Protein AF-A0A9E6VT21-F1 (afdb_monomer_lite)

Foldseek 3Di:
DDDDDDDDDDPPPDPPPPPDDDLPQQPLPCQVWDDDDQKTFSPDFQAAQPAPQQLLLSAVCRRQVHHSQVVCCVPVVNDSAHDDNVVVCVVRHPWDDKFWDDDQPVNCCVLLVVSHWKWKWADDSRPIHIKIQGIKGHDDSPDQPIWGFIQGNNVRRDTDTDGPVRVQCPPHGRRMMMTRD

Radius of gyration: 21.45 Å; chains: 1; bounding box: 72×32×74 Å

pLDDT: mean 82.7, std 18.63, range [37.59, 98.44]

Structure (mmCIF, N/CA/C/O backbone):
data_AF-A0A9E6VT21-F1
#
_entry.id   AF-A0A9E6VT21-F1
#
loop_
_atom_site.group_PDB
_atom_site.id
_atom_site.type_symbol
_atom_site.label_atom_id
_atom_site.label_alt_id
_atom_site.label_comp_id
_atom_site.label_asym_id
_atom_site.label_entity_id
_atom_site.label_seq_id
_atom_site.pdbx_PDB_ins_code
_atom_site.Cartn_x
_atom_site.Cartn_y
_atom_site.Cartn_z
_atom_site.occupancy
_atom_site.B_iso_or_equiv
_atom_site.auth_seq_id
_atom_site.auth_comp_id
_atom_site.auth_asym_id
_atom_site.auth_atom_id
_atom_site.pdbx_PDB_model_num
ATOM 1 N N . MET A 1 1 ? 52.489 -18.843 -53.100 1.00 55.62 1 MET A N 1
ATOM 2 C CA . MET A 1 1 ? 52.295 -17.931 -51.951 1.00 55.62 1 MET A CA 1
ATOM 3 C C . MET A 1 1 ? 51.028 -18.367 -51.224 1.00 55.62 1 MET A C 1
ATOM 5 O O . MET A 1 1 ? 49.984 -18.424 -51.855 1.00 55.62 1 MET A O 1
ATOM 9 N N . LYS A 1 2 ? 51.140 -18.819 -49.967 1.00 46.75 2 LYS A N 1
ATOM 10 C CA . LYS A 1 2 ? 50.029 -19.367 -49.167 1.00 46.75 2 LYS A CA 1
ATOM 11 C C . LYS A 1 2 ? 49.402 -18.232 -48.347 1.00 46.75 2 LYS A C 1
ATOM 13 O O . LYS A 1 2 ? 50.088 -17.664 -47.505 1.00 46.75 2 LYS A O 1
ATOM 18 N N . GLY A 1 3 ? 48.142 -17.895 -48.620 1.00 53.62 3 GLY A N 1
ATOM 19 C CA . GLY A 1 3 ? 47.377 -16.893 -47.871 1.00 53.62 3 GLY A CA 1
ATOM 20 C C . GLY A 1 3 ? 46.794 -17.490 -46.591 1.00 53.62 3 GLY A C 1
ATOM 21 O O . GLY A 1 3 ? 46.100 -18.504 -46.640 1.00 53.62 3 GLY A O 1
ATOM 22 N N . GLN A 1 4 ? 47.121 -16.890 -45.448 1.00 51.41 4 GLN A N 1
ATOM 23 C CA . GLN A 1 4 ? 46.640 -17.283 -44.125 1.00 51.41 4 GLN A CA 1
ATOM 24 C C . GLN A 1 4 ? 45.205 -16.789 -43.888 1.00 51.41 4 GLN A C 1
ATOM 26 O O . GLN A 1 4 ? 44.890 -15.622 -44.097 1.00 51.41 4 GLN A O 1
ATOM 31 N N . SER A 1 5 ? 44.352 -17.699 -43.416 1.00 60.78 5 SER A N 1
ATOM 32 C CA . SER A 1 5 ? 42.988 -17.438 -42.950 1.00 60.78 5 SER A CA 1
ATOM 33 C C . SER A 1 5 ? 43.026 -16.921 -41.509 1.00 60.78 5 SER A C 1
ATOM 35 O O . SER A 1 5 ? 43.441 -17.652 -40.609 1.00 60.78 5 SER A O 1
ATOM 37 N N . VAL A 1 6 ? 42.562 -15.694 -41.272 1.00 57.12 6 VAL A N 1
ATOM 38 C CA . VAL A 1 6 ? 42.445 -15.111 -39.926 1.00 57.12 6 VAL A CA 1
ATOM 39 C C . VAL A 1 6 ? 41.070 -15.465 -39.355 1.00 57.12 6 VAL A C 1
ATOM 41 O O . VAL A 1 6 ? 40.043 -15.029 -39.870 1.00 57.12 6 VAL A O 1
ATOM 44 N N . LYS A 1 7 ? 41.041 -16.299 -38.310 1.00 53.97 7 LYS A N 1
ATOM 45 C CA . LYS A 1 7 ? 39.830 -16.607 -37.537 1.00 53.97 7 LYS A CA 1
ATOM 46 C C . LYS A 1 7 ? 39.574 -15.474 -36.541 1.00 53.97 7 LYS A C 1
ATOM 48 O O . LYS A 1 7 ? 40.394 -15.234 -35.663 1.00 53.97 7 LYS A O 1
ATOM 53 N N . SER A 1 8 ? 38.436 -14.799 -36.684 1.00 58.22 8 SER A N 1
ATOM 54 C CA . SER A 1 8 ? 37.893 -13.855 -35.703 1.00 58.22 8 SER A CA 1
ATOM 55 C C . SER A 1 8 ? 37.202 -14.646 -34.588 1.00 58.22 8 SER A C 1
ATOM 57 O O . SER A 1 8 ? 36.208 -15.328 -34.835 1.00 58.22 8 SER A O 1
ATOM 59 N N . SER A 1 9 ? 37.754 -14.609 -33.376 1.00 51.91 9 SER A N 1
ATOM 60 C CA . SER A 1 9 ? 37.121 -15.142 -32.169 1.00 51.91 9 SER A CA 1
ATOM 61 C C . SER A 1 9 ? 36.294 -14.040 -31.509 1.00 51.91 9 SER A C 1
ATOM 63 O O . SER A 1 9 ? 36.846 -13.088 -30.961 1.00 51.91 9 SER A O 1
ATOM 65 N N . GLN A 1 10 ? 34.969 -14.164 -31.571 1.00 49.97 10 GLN A N 1
ATOM 66 C CA . GLN A 1 10 ? 34.055 -13.365 -30.760 1.00 49.97 10 GLN A CA 1
ATOM 67 C C . GLN A 1 10 ? 34.172 -13.808 -29.296 1.00 49.97 10 GLN A C 1
ATOM 69 O O . GLN A 1 10 ? 33.743 -14.900 -28.931 1.00 49.97 10 GLN A O 1
ATOM 74 N N . GLU A 1 11 ? 34.759 -12.957 -28.458 1.00 42.56 11 GLU A N 1
ATOM 75 C CA . GLU A 1 11 ? 34.704 -13.094 -27.005 1.00 42.56 11 GLU A CA 1
ATOM 76 C C . GLU A 1 11 ? 33.294 -12.731 -26.521 1.00 42.56 11 GLU A C 1
ATOM 78 O O . GLU A 1 11 ? 32.937 -11.561 -26.365 1.00 42.56 11 GLU A O 1
ATOM 83 N N . SER A 1 12 ? 32.465 -13.744 -26.277 1.00 49.16 12 SER A N 1
ATOM 84 C CA . SER A 1 12 ? 31.230 -13.590 -25.516 1.00 49.16 12 SER A CA 1
ATOM 85 C C . SER A 1 12 ? 31.587 -13.283 -24.061 1.00 49.16 12 SER A C 1
ATOM 87 O O . SER A 1 12 ? 31.916 -14.182 -23.285 1.00 49.16 12 SER A O 1
ATOM 89 N N . ARG A 1 13 ? 31.538 -12.004 -23.679 1.00 44.53 13 ARG A N 1
ATOM 90 C CA . ARG A 1 13 ? 31.599 -11.590 -22.274 1.00 44.53 13 ARG A CA 1
ATOM 91 C C . ARG A 1 13 ? 30.329 -12.058 -21.570 1.00 44.53 13 ARG A C 1
ATOM 93 O O . ARG A 1 13 ? 29.295 -11.401 -21.633 1.00 44.53 13 ARG A O 1
ATOM 100 N N . ALA A 1 14 ? 30.418 -13.206 -20.906 1.00 43.53 14 ALA A N 1
ATOM 101 C CA . ALA A 1 14 ? 29.448 -13.618 -19.909 1.00 43.53 14 ALA A CA 1
ATOM 102 C C . ALA A 1 14 ? 29.485 -12.595 -18.764 1.00 43.53 14 ALA A C 1
ATOM 104 O O . ALA A 1 14 ? 30.438 -12.543 -17.986 1.00 43.53 14 ALA A O 1
ATOM 105 N N . VAL A 1 15 ? 28.466 -11.740 -18.693 1.00 45.34 15 VAL A N 1
ATOM 106 C CA . VAL A 1 15 ? 28.219 -10.908 -17.517 1.00 45.34 15 VAL A CA 1
ATOM 107 C C . VAL A 1 15 ? 27.751 -11.861 -16.425 1.00 45.34 15 VAL A C 1
ATOM 109 O O . VAL A 1 15 ? 26.600 -12.288 -16.409 1.00 45.34 15 VAL A O 1
ATOM 112 N N . ALA A 1 16 ? 28.671 -12.254 -15.547 1.00 37.59 16 ALA A N 1
ATOM 113 C CA . ALA A 1 16 ? 28.335 -12.969 -14.330 1.00 37.59 16 ALA A CA 1
ATOM 114 C C . ALA A 1 16 ? 27.468 -12.042 -13.467 1.00 37.59 16 ALA A C 1
ATOM 116 O O . ALA A 1 16 ? 27.967 -11.125 -12.813 1.00 37.59 16 ALA A O 1
ATOM 117 N N . HIS A 1 17 ? 26.151 -12.242 -13.505 1.00 42.44 17 HIS A N 1
ATOM 118 C CA . HIS A 1 17 ? 25.260 -11.690 -12.499 1.00 42.44 17 HIS A CA 1
ATOM 119 C C . HIS A 1 17 ? 25.616 -12.344 -11.169 1.00 42.44 17 HIS A C 1
ATOM 121 O O . HIS A 1 17 ? 25.380 -13.531 -10.962 1.00 42.44 17 HIS A O 1
ATOM 127 N N . SER A 1 18 ? 26.267 -11.553 -10.316 1.00 43.75 18 SER A N 1
ATOM 128 C CA . SER A 1 18 ? 26.622 -11.900 -8.947 1.00 43.75 18 SER A CA 1
ATOM 129 C C . SER A 1 18 ? 25.397 -12.450 -8.223 1.00 43.75 18 SER A C 1
ATOM 131 O O . SER A 1 18 ? 24.421 -11.737 -7.981 1.00 43.75 18 SER A O 1
ATOM 133 N N . THR A 1 19 ? 25.457 -13.743 -7.937 1.00 44.78 19 THR A N 1
ATOM 134 C CA . THR A 1 19 ? 24.446 -14.519 -7.239 1.00 44.78 19 THR A CA 1
ATOM 135 C C . THR A 1 19 ? 24.259 -13.967 -5.830 1.00 44.78 19 THR A C 1
ATOM 137 O O . THR A 1 19 ? 25.182 -13.977 -5.020 1.00 44.78 19 THR A O 1
ATOM 140 N N . THR A 1 20 ? 23.045 -13.483 -5.575 1.00 47.12 20 THR A N 1
ATOM 141 C CA . THR A 1 20 ? 22.322 -13.539 -4.300 1.00 47.12 20 THR A CA 1
ATOM 142 C C . THR A 1 20 ? 23.191 -13.368 -3.050 1.00 47.12 20 THR A C 1
ATOM 144 O O . THR A 1 20 ? 23.515 -14.333 -2.358 1.00 47.12 20 THR A O 1
ATOM 147 N N . GLN A 1 21 ? 23.502 -12.113 -2.707 1.00 39.38 21 GLN A N 1
ATOM 148 C CA . GLN A 1 21 ? 23.740 -11.790 -1.302 1.00 39.38 21 GLN A CA 1
ATOM 149 C C . GLN A 1 21 ? 22.494 -12.199 -0.518 1.00 39.38 21 GLN A C 1
ATOM 151 O O . GLN A 1 21 ? 21.377 -11.848 -0.899 1.00 39.38 21 GLN A O 1
ATOM 156 N N . GLY A 1 22 ? 22.714 -13.006 0.522 1.00 38.06 22 GLY A N 1
ATOM 157 C CA . GLY A 1 22 ? 21.674 -13.575 1.363 1.00 38.06 22 GLY A CA 1
ATOM 158 C C . GLY A 1 22 ? 20.640 -12.523 1.724 1.00 38.06 22 GLY A C 1
ATOM 159 O O . GLY A 1 22 ? 20.964 -11.496 2.321 1.00 38.06 22 GLY A O 1
ATOM 160 N N . ILE A 1 23 ? 19.399 -12.792 1.327 1.00 44.88 23 ILE A N 1
ATOM 161 C CA . ILE A 1 23 ? 18.229 -12.061 1.786 1.00 44.88 23 ILE A CA 1
ATOM 162 C C . ILE A 1 23 ? 18.163 -12.379 3.279 1.00 44.88 23 ILE A C 1
ATOM 164 O O . ILE A 1 23 ? 17.608 -13.399 3.685 1.00 44.88 23 ILE A O 1
ATOM 168 N N . ASN A 1 24 ? 18.857 -11.578 4.093 1.00 38.50 24 ASN A N 1
ATOM 169 C CA . ASN A 1 24 ? 18.659 -11.565 5.532 1.00 38.50 24 ASN A CA 1
ATOM 170 C C . ASN A 1 24 ? 17.152 -11.497 5.718 1.00 38.50 24 ASN A C 1
ATOM 172 O O . ASN A 1 24 ? 16.528 -10.631 5.101 1.00 38.50 24 ASN A O 1
ATOM 176 N N . ALA A 1 25 ? 16.597 -12.463 6.460 1.00 40.59 25 ALA A N 1
ATOM 177 C CA . ALA A 1 25 ? 15.177 -12.537 6.761 1.00 40.59 25 ALA A CA 1
ATOM 178 C C . ALA A 1 25 ? 14.689 -11.111 6.977 1.00 40.59 25 ALA A C 1
ATOM 180 O O . ALA A 1 25 ? 15.205 -10.447 7.878 1.00 40.59 25 ALA A O 1
ATOM 181 N N . VAL A 1 26 ? 13.837 -10.629 6.061 1.00 44.22 26 VAL A N 1
ATOM 182 C CA . VAL A 1 26 ? 13.320 -9.263 6.081 1.00 44.22 26 VAL A CA 1
ATOM 183 C C . VAL A 1 26 ? 12.790 -9.094 7.486 1.00 44.22 26 VAL A C 1
ATOM 185 O O . VAL A 1 26 ? 11.814 -9.737 7.871 1.00 44.22 26 VAL A O 1
ATOM 188 N N . GLN A 1 27 ? 13.536 -8.349 8.296 1.00 41.81 27 GLN A N 1
ATOM 189 C CA . GLN A 1 27 ? 13.138 -8.047 9.645 1.00 41.81 27 GLN A CA 1
ATOM 190 C C . GLN A 1 27 ? 11.954 -7.129 9.421 1.00 41.81 27 GLN A C 1
ATOM 192 O O . GLN A 1 27 ? 12.154 -5.946 9.156 1.00 41.81 27 GLN A O 1
ATOM 197 N N . CYS A 1 28 ? 10.746 -7.712 9.391 1.00 44.06 28 CYS A N 1
ATOM 198 C CA . CYS A 1 28 ? 9.493 -6.981 9.412 1.00 44.06 28 CYS A CA 1
ATOM 199 C C . CYS A 1 28 ? 9.711 -5.924 10.476 1.00 44.06 28 CYS A C 1
ATOM 201 O O . CYS A 1 28 ? 9.927 -6.280 11.640 1.00 44.06 28 CYS A O 1
ATOM 203 N N . TYR A 1 29 ? 9.856 -4.669 10.042 1.00 46.41 29 TYR A N 1
ATOM 204 C CA . TYR A 1 29 ? 10.255 -3.598 10.934 1.00 46.41 29 TYR A CA 1
ATOM 205 C C . TYR A 1 29 ? 9.349 -3.712 12.158 1.00 46.41 29 TYR A C 1
ATOM 207 O O . TYR A 1 29 ? 8.130 -3.800 11.972 1.00 46.41 29 TYR A O 1
ATOM 215 N N . PRO A 1 30 ? 9.879 -3.745 13.395 1.00 44.84 30 PRO A N 1
ATOM 216 C CA . PRO A 1 30 ? 9.047 -3.496 14.551 1.00 44.84 30 PRO A CA 1
ATOM 217 C C . PRO A 1 30 ? 8.689 -2.015 14.473 1.00 44.84 30 PRO A C 1
ATOM 219 O O . PRO A 1 30 ? 9.280 -1.162 15.130 1.00 44.84 30 PRO A O 1
ATOM 222 N N . ALA A 1 31 ? 7.764 -1.706 13.571 1.00 52.75 31 ALA A N 1
ATOM 223 C CA . ALA A 1 31 ? 6.976 -0.511 13.556 1.00 52.75 31 ALA A CA 1
ATOM 224 C C . ALA A 1 31 ? 6.464 -0.352 14.980 1.00 52.75 31 ALA A C 1
ATOM 226 O O . ALA A 1 31 ? 5.587 -1.100 15.416 1.00 52.75 31 ALA A O 1
ATOM 227 N N . VAL A 1 32 ? 7.072 0.558 15.743 1.00 54.44 32 VAL A N 1
ATOM 228 C CA . VAL A 1 32 ? 6.579 0.897 17.073 1.00 54.44 32 VAL A CA 1
ATOM 229 C C . VAL A 1 32 ? 5.273 1.617 16.830 1.00 54.44 32 VAL A C 1
ATOM 231 O O . VAL A 1 32 ? 5.235 2.821 16.576 1.00 54.44 32 VAL A O 1
ATOM 234 N N . ALA A 1 33 ? 4.203 0.839 16.796 1.00 59.56 33 ALA A N 1
ATOM 235 C CA . ALA A 1 33 ? 2.916 1.375 16.472 1.00 59.56 33 ALA A CA 1
ATOM 236 C C . ALA A 1 33 ? 2.506 2.344 17.577 1.00 59.56 33 ALA A C 1
ATOM 238 O O . ALA A 1 33 ? 2.477 1.997 18.760 1.00 59.56 33 ALA A O 1
ATOM 239 N N . GLN A 1 34 ? 2.240 3.589 17.197 1.00 61.28 34 GLN A N 1
ATOM 240 C CA . GLN A 1 34 ? 1.819 4.602 18.150 1.00 61.28 34 GLN A CA 1
ATOM 241 C C . GLN A 1 34 ? 0.329 4.426 18.413 1.00 61.28 34 GLN A C 1
ATOM 243 O O . GLN A 1 34 ? -0.498 4.744 17.561 1.00 61.28 34 GLN A O 1
ATOM 248 N N . PHE A 1 35 ? -0.003 3.917 19.596 1.00 58.00 35 PHE A N 1
ATOM 249 C CA . PHE A 1 35 ? -1.379 3.797 20.057 1.00 58.00 35 PHE A CA 1
ATOM 250 C C . PHE A 1 35 ? -1.788 5.043 20.838 1.00 58.00 35 PHE A C 1
ATOM 252 O O . PHE A 1 35 ? -1.210 5.355 21.881 1.00 58.00 35 PHE A O 1
ATOM 259 N N . LYS A 1 36 ? -2.821 5.744 20.370 1.00 69.19 36 LYS A N 1
ATOM 260 C CA . LYS A 1 36 ? -3.467 6.808 21.149 1.00 69.19 36 LYS A CA 1
ATOM 261 C C . LYS A 1 36 ? -4.957 6.863 20.825 1.00 69.19 36 LYS A C 1
ATOM 263 O O . LYS A 1 36 ? -5.332 7.332 19.760 1.00 69.19 36 LYS A O 1
ATOM 268 N N . GLY A 1 37 ? -5.794 6.392 21.753 1.00 67.81 37 GLY A N 1
ATOM 269 C CA . GLY A 1 37 ? -7.245 6.630 21.739 1.00 67.81 37 GLY A CA 1
ATOM 270 C C . GLY A 1 37 ? -7.985 6.182 20.472 1.00 67.81 37 GLY A C 1
ATOM 271 O O . GLY A 1 37 ? -8.799 6.945 19.966 1.00 67.81 37 GLY A O 1
ATOM 272 N N . GLY A 1 38 ? -7.690 4.983 19.955 1.00 82.56 38 GLY A N 1
ATOM 273 C CA . GLY A 1 38 ? -8.317 4.451 18.734 1.00 82.56 38 GLY A CA 1
ATOM 274 C C . GLY A 1 38 ? -7.522 4.682 17.449 1.00 82.56 38 GLY A C 1
ATOM 275 O O . GLY A 1 38 ? -7.928 4.227 16.387 1.00 82.56 38 GLY A O 1
ATOM 276 N N . LYS A 1 39 ? -6.370 5.352 17.528 1.00 90.31 39 LYS A N 1
ATOM 277 C CA . LYS A 1 39 ? -5.456 5.530 16.400 1.00 90.31 39 LYS A CA 1
ATOM 278 C C . LYS A 1 39 ? -4.254 4.597 16.499 1.00 90.31 39 LYS A C 1
ATOM 280 O O . LYS A 1 39 ? -3.645 4.513 17.570 1.00 90.31 39 LYS A O 1
ATOM 285 N N . LYS A 1 40 ? -3.888 3.978 15.371 1.00 93.38 40 LYS A N 1
ATOM 286 C CA . LYS A 1 40 ? -2.661 3.191 15.188 1.00 93.38 40 LYS A CA 1
ATOM 287 C C . LYS A 1 40 ? -2.054 3.439 13.808 1.00 93.38 40 LYS A C 1
ATOM 289 O O . LYS A 1 40 ? -2.766 3.444 12.808 1.00 93.38 40 LYS A O 1
ATOM 294 N N . THR A 1 41 ? -0.736 3.618 13.739 1.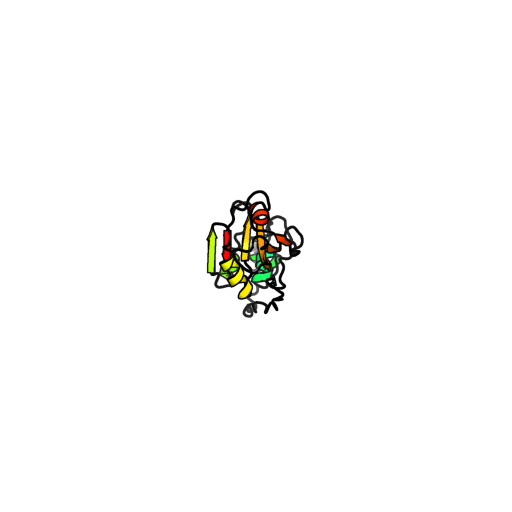00 93.12 41 THR A N 1
ATOM 295 C CA . THR A 1 41 ? 0.023 3.692 12.477 1.00 93.12 41 THR A CA 1
ATOM 296 C C . THR A 1 41 ? 1.304 2.865 12.566 1.00 93.12 41 THR A C 1
ATOM 298 O O . THR A 1 41 ? 1.901 2.752 13.633 1.00 93.12 41 THR A O 1
ATOM 301 N N . LEU A 1 42 ? 1.740 2.302 11.440 1.00 90.44 42 LEU A N 1
ATOM 302 C CA . LEU A 1 42 ? 2.911 1.429 11.322 1.00 90.44 42 LEU A CA 1
ATOM 303 C C . LEU A 1 42 ? 4.245 2.190 11.203 1.00 90.44 42 LEU A C 1
ATOM 305 O O . LEU A 1 42 ? 5.283 1.582 10.995 1.00 90.44 42 LEU A O 1
ATOM 309 N N . GLY A 1 43 ? 4.259 3.524 11.272 1.00 90.62 43 GLY A N 1
ATOM 310 C CA . GLY A 1 43 ? 5.499 4.305 11.118 1.00 90.62 43 GLY A CA 1
ATOM 311 C C . GLY A 1 43 ? 6.234 4.100 9.780 1.00 90.62 43 GLY A C 1
ATOM 312 O O . GLY A 1 43 ? 7.377 4.523 9.644 1.00 90.62 43 GLY A O 1
ATOM 313 N N . ILE A 1 44 ? 5.584 3.463 8.803 1.00 91.06 44 ILE A N 1
ATOM 314 C CA . ILE A 1 44 ? 6.076 3.258 7.443 1.00 91.06 44 ILE A CA 1
ATOM 315 C C . ILE A 1 44 ? 5.256 4.096 6.467 1.00 91.06 44 ILE A C 1
ATOM 317 O O . ILE A 1 44 ? 4.077 4.380 6.696 1.00 91.06 44 ILE A O 1
ATOM 321 N N . GLN A 1 45 ? 5.893 4.470 5.366 1.00 94.81 45 GLN A N 1
ATOM 322 C CA . GLN A 1 45 ? 5.288 5.216 4.272 1.00 94.81 45 GLN A CA 1
ATOM 323 C C . GLN A 1 45 ? 5.913 4.757 2.960 1.00 94.81 45 GLN A C 1
ATOM 325 O O . GLN A 1 45 ? 7.125 4.540 2.909 1.00 94.81 45 GLN A O 1
ATOM 330 N N . ALA A 1 46 ? 5.102 4.603 1.918 1.00 95.19 46 ALA A N 1
ATOM 331 C CA . ALA A 1 46 ? 5.611 4.378 0.577 1.00 95.19 46 ALA A CA 1
ATOM 332 C C . ALA A 1 46 ? 6.459 5.592 0.161 1.00 95.19 46 ALA A C 1
ATOM 334 O O . ALA A 1 46 ? 6.026 6.716 0.375 1.00 95.19 46 ALA A O 1
ATOM 335 N N . PRO A 1 47 ? 7.660 5.428 -0.404 1.00 96.69 47 PRO A N 1
ATOM 336 C CA . PRO A 1 47 ? 8.387 6.553 -0.984 1.00 96.69 47 PRO A CA 1
ATOM 337 C C . PRO A 1 47 ? 7.625 7.143 -2.180 1.00 96.69 47 PRO A C 1
ATOM 339 O O . PRO A 1 47 ? 6.813 6.452 -2.797 1.00 96.69 47 PRO A O 1
ATOM 342 N N . GLN A 1 48 ? 7.956 8.384 -2.564 1.00 97.81 48 GLN A N 1
ATOM 343 C CA . GLN A 1 48 ? 7.550 8.922 -3.868 1.00 97.81 48 GLN A CA 1
ATOM 344 C C . GLN A 1 48 ? 7.936 7.926 -4.968 1.00 97.81 48 GLN A C 1
ATOM 346 O O . GLN A 1 48 ? 9.086 7.470 -5.004 1.00 97.81 48 GLN A O 1
ATOM 351 N N . GLN A 1 49 ? 7.015 7.596 -5.871 1.00 97.88 49 GLN A N 1
ATOM 352 C CA . GLN A 1 49 ? 7.340 6.730 -6.999 1.00 97.88 49 GLN A CA 1
ATOM 353 C C . GLN A 1 49 ? 8.383 7.386 -7.908 1.00 97.88 49 GLN A C 1
ATOM 355 O O . GLN A 1 49 ? 8.267 8.553 -8.281 1.00 97.88 49 GLN A O 1
ATOM 360 N N . ALA A 1 50 ? 9.426 6.630 -8.244 1.00 97.88 50 ALA A N 1
ATOM 361 C CA . ALA A 1 50 ? 10.552 7.132 -9.028 1.00 97.88 50 ALA A CA 1
ATOM 362 C C . ALA A 1 50 ? 10.224 7.276 -10.524 1.00 97.88 50 ALA A C 1
ATOM 364 O O . ALA A 1 50 ? 10.914 8.010 -11.225 1.00 97.88 50 ALA A O 1
ATOM 365 N N . GLN A 1 51 ? 9.194 6.572 -11.003 1.00 98.06 51 GLN A N 1
ATOM 366 C CA . GLN A 1 51 ? 8.684 6.631 -12.375 1.00 98.06 51 GLN A CA 1
ATOM 367 C C . GLN A 1 51 ? 7.144 6.601 -12.371 1.00 98.06 51 GLN A C 1
ATOM 369 O O . GLN A 1 51 ? 6.564 6.093 -11.405 1.00 98.06 51 GLN A O 1
ATOM 374 N N . PRO A 1 52 ? 6.470 7.114 -13.418 1.00 96.94 52 PRO A N 1
ATOM 375 C CA . PRO A 1 52 ? 5.005 7.178 -13.515 1.00 96.94 52 PRO A CA 1
ATOM 376 C C . PRO A 1 52 ? 4.255 5.854 -13.311 1.00 96.94 52 PRO A C 1
ATOM 378 O O . PRO A 1 52 ? 3.171 5.861 -12.736 1.00 96.94 52 PRO A O 1
ATOM 381 N N . ASN A 1 53 ? 4.824 4.715 -13.711 1.00 97.19 53 ASN A N 1
ATOM 382 C CA . ASN A 1 53 ? 4.165 3.411 -13.584 1.00 97.19 53 ASN A CA 1
ATOM 383 C C . ASN A 1 53 ? 4.735 2.550 -12.446 1.00 97.19 53 ASN A C 1
ATOM 385 O O . ASN A 1 53 ? 4.475 1.350 -12.382 1.00 97.19 53 ASN A O 1
ATOM 389 N N . TRP A 1 54 ? 5.525 3.134 -11.537 1.00 97.88 54 TRP A N 1
ATOM 390 C CA . TRP A 1 54 ? 6.224 2.413 -10.462 1.00 97.88 54 TRP A CA 1
ATOM 391 C C . TRP A 1 54 ? 5.561 2.535 -9.083 1.00 97.88 54 TRP A C 1
ATOM 393 O O . TRP A 1 54 ? 6.189 2.216 -8.070 1.00 97.88 54 TRP A O 1
ATOM 403 N N . CYS A 1 55 ? 4.283 2.919 -9.005 1.00 97.69 55 CYS A N 1
ATOM 404 C CA . CYS A 1 55 ? 3.524 2.898 -7.747 1.00 97.69 55 CYS A CA 1
ATOM 405 C C . CYS A 1 55 ? 3.568 1.515 -7.062 1.00 97.69 55 CYS A C 1
ATOM 407 O O . CYS A 1 55 ? 3.725 1.426 -5.843 1.00 97.69 55 CYS A O 1
ATOM 409 N N . TRP A 1 56 ? 3.555 0.425 -7.843 1.00 97.31 56 TRP A N 1
ATOM 410 C CA . TRP A 1 56 ? 3.723 -0.946 -7.342 1.00 97.31 56 TRP A CA 1
ATOM 411 C C . TRP A 1 56 ? 5.085 -1.161 -6.670 1.00 97.31 56 TRP A C 1
ATOM 413 O O . TRP A 1 56 ? 5.162 -1.759 -5.596 1.00 97.31 56 TRP A O 1
ATOM 423 N N . ALA A 1 57 ? 6.163 -0.657 -7.277 1.00 98.06 57 ALA A N 1
ATOM 424 C CA . ALA A 1 57 ? 7.521 -0.823 -6.777 1.00 98.06 57 ALA A CA 1
ATOM 425 C C . ALA A 1 57 ? 7.722 0.013 -5.514 1.00 98.06 57 ALA A C 1
ATOM 427 O O . ALA A 1 57 ? 8.334 -0.458 -4.559 1.00 98.06 57 ALA A O 1
ATOM 428 N N . ALA A 1 58 ? 7.167 1.227 -5.476 1.00 97.94 58 ALA A N 1
ATOM 429 C CA . ALA A 1 58 ? 7.170 2.075 -4.293 1.00 97.94 58 ALA A CA 1
ATOM 430 C C . ALA A 1 58 ? 6.430 1.414 -3.124 1.00 97.94 58 ALA A C 1
ATOM 432 O O . ALA A 1 58 ? 7.013 1.270 -2.051 1.00 97.94 58 ALA A O 1
ATOM 433 N N . ALA A 1 59 ? 5.210 0.916 -3.335 1.00 96.69 59 ALA A N 1
ATOM 434 C CA . ALA A 1 59 ? 4.464 0.201 -2.302 1.00 96.69 59 ALA A CA 1
ATOM 435 C C . ALA A 1 59 ? 5.226 -1.042 -1.798 1.00 96.69 59 ALA A C 1
ATOM 437 O O . ALA A 1 59 ? 5.425 -1.206 -0.594 1.00 96.69 59 ALA A O 1
ATOM 438 N N . CYS A 1 60 ? 5.723 -1.884 -2.710 1.00 96.62 60 CYS A N 1
ATOM 439 C CA . CYS A 1 60 ? 6.434 -3.113 -2.350 1.00 96.62 60 CYS A CA 1
ATOM 440 C C . CYS A 1 6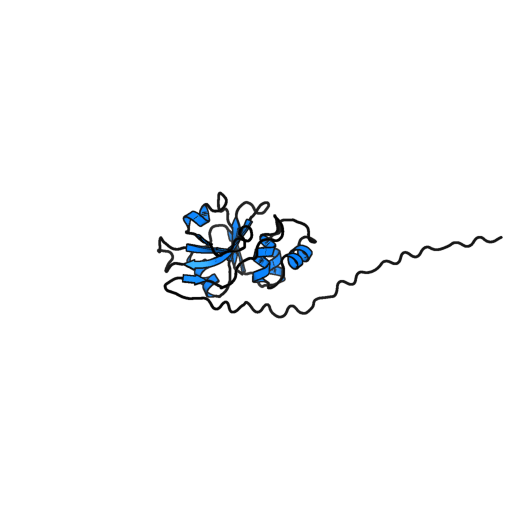0 ? 7.783 -2.852 -1.672 1.00 96.62 60 CYS A C 1
ATOM 442 O O . CYS A 1 60 ? 8.149 -3.599 -0.770 1.00 96.62 60 CYS A O 1
ATOM 444 N N . SER A 1 61 ? 8.518 -1.810 -2.078 1.00 96.94 61 SER A N 1
ATOM 445 C CA . SER A 1 61 ? 9.880 -1.514 -1.600 1.00 96.94 61 SER A CA 1
ATOM 446 C C . SER A 1 61 ? 9.985 -1.480 -0.076 1.00 96.94 61 SER A C 1
ATOM 448 O O . SER A 1 61 ? 10.900 -2.056 0.510 1.00 96.94 61 SER A O 1
ATOM 450 N N . VAL A 1 62 ? 8.988 -0.883 0.570 1.00 94.75 62 VAL A N 1
ATOM 451 C CA . VAL A 1 62 ? 8.926 -0.725 2.025 1.00 94.75 62 VAL A CA 1
ATOM 452 C C . VAL A 1 62 ? 8.580 -2.035 2.722 1.0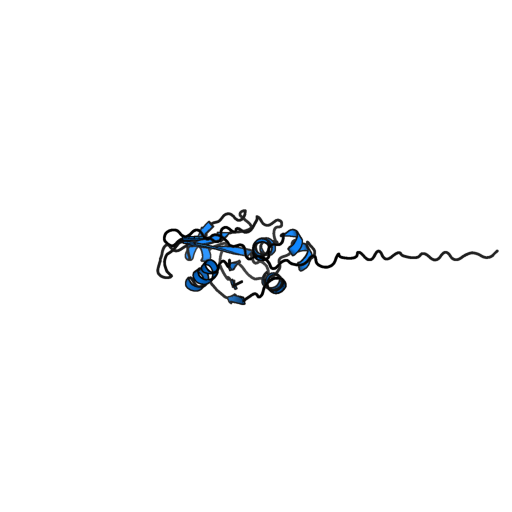0 94.75 62 VAL A C 1
ATOM 454 O O . VAL A 1 62 ? 9.088 -2.316 3.802 1.00 94.75 62 VAL A O 1
ATOM 457 N N . ILE A 1 63 ? 7.734 -2.846 2.089 1.00 93.62 63 ILE A N 1
ATOM 458 C CA . ILE A 1 63 ? 7.275 -4.133 2.609 1.00 93.62 63 ILE A CA 1
ATOM 459 C C . ILE A 1 63 ? 8.402 -5.166 2.573 1.00 93.62 63 ILE A C 1
ATOM 461 O O . ILE A 1 63 ? 8.647 -5.853 3.560 1.00 93.62 63 ILE A O 1
ATOM 465 N N . VAL A 1 64 ? 9.085 -5.285 1.432 1.00 94.88 64 VAL A N 1
ATOM 466 C CA . VAL A 1 64 ? 10.100 -6.328 1.216 1.00 94.88 64 VAL A CA 1
ATOM 467 C C . VAL A 1 64 ? 11.521 -5.861 1.542 1.00 94.88 64 VAL A C 1
ATOM 469 O O . VAL A 1 64 ? 12.467 -6.634 1.405 1.00 94.88 64 VAL A O 1
ATOM 472 N N . GLY A 1 65 ? 11.692 -4.599 1.950 1.00 94.19 65 GLY A N 1
ATOM 473 C CA . GLY A 1 65 ? 12.992 -4.025 2.303 1.00 94.19 65 GLY A CA 1
ATOM 474 C C . GLY A 1 65 ? 13.958 -3.908 1.120 1.00 94.19 65 GLY A C 1
ATOM 475 O O . GLY A 1 65 ? 15.156 -4.121 1.282 1.00 94.19 65 GLY A O 1
ATOM 476 N N . GLN A 1 66 ? 13.447 -3.604 -0.076 1.00 96.00 66 GLN A N 1
ATOM 477 C CA . GLN A 1 66 ? 14.236 -3.424 -1.303 1.00 96.00 66 GLN A CA 1
ATOM 478 C C . GLN A 1 66 ? 14.041 -2.021 -1.872 1.00 96.00 66 GLN A C 1
ATOM 480 O O . GLN A 1 66 ? 13.092 -1.341 -1.514 1.00 96.00 66 GLN A O 1
ATOM 485 N N . THR A 1 67 ? 14.900 -1.564 -2.786 1.00 97.44 67 THR A N 1
ATOM 486 C CA . THR A 1 67 ? 14.684 -0.271 -3.462 1.00 97.44 67 THR A CA 1
ATOM 487 C C . THR A 1 67 ? 13.722 -0.408 -4.644 1.00 97.44 67 THR A C 1
ATOM 489 O O . THR A 1 67 ? 13.639 -1.469 -5.264 1.00 97.44 67 THR A O 1
ATOM 492 N N . GLN A 1 68 ? 13.041 0.683 -5.020 1.00 98.06 68 GLN A N 1
ATOM 493 C CA . GLN A 1 68 ? 12.204 0.711 -6.229 1.00 98.06 68 GLN A CA 1
ATOM 494 C C . GLN A 1 68 ? 12.991 0.304 -7.479 1.00 98.06 68 GLN A C 1
ATOM 496 O O . GLN A 1 68 ? 12.520 -0.516 -8.257 1.00 98.06 68 GLN A O 1
ATOM 501 N N . GLN A 1 69 ? 14.215 0.825 -7.634 1.00 98.44 69 GLN A N 1
ATOM 502 C CA . GLN A 1 69 ? 15.073 0.518 -8.779 1.00 98.44 69 GLN A CA 1
ATOM 503 C C . GLN A 1 69 ? 15.436 -0.966 -8.843 1.00 98.44 69 GLN A C 1
ATOM 505 O O . GLN A 1 69 ? 15.441 -1.553 -9.922 1.00 98.44 69 GLN A O 1
ATOM 510 N N . PHE A 1 70 ? 15.744 -1.579 -7.697 1.00 98.12 70 PHE A N 1
ATOM 511 C CA . PHE A 1 70 ? 16.050 -3.003 -7.636 1.00 98.12 70 PHE A CA 1
ATOM 512 C C . PHE A 1 70 ? 14.844 -3.843 -8.067 1.00 98.12 70 PHE A C 1
ATOM 514 O O . PHE A 1 70 ? 14.974 -4.690 -8.951 1.00 98.12 70 PHE A O 1
ATOM 521 N N . LEU A 1 71 ? 13.661 -3.553 -7.516 1.00 98.19 71 LEU A N 1
ATOM 522 C CA . LEU A 1 71 ? 12.427 -4.246 -7.885 1.00 98.19 71 LEU A CA 1
ATOM 523 C C . LEU A 1 71 ? 12.089 -4.041 -9.369 1.00 98.19 71 LEU A C 1
ATOM 525 O O . LEU A 1 71 ? 11.821 -5.006 -10.080 1.00 98.19 71 LEU A O 1
ATOM 529 N N . ALA A 1 72 ? 12.171 -2.813 -9.876 1.00 98.31 72 ALA A N 1
ATOM 530 C CA . ALA A 1 72 ? 11.900 -2.525 -11.279 1.00 98.31 72 ALA A CA 1
ATOM 531 C C . ALA A 1 72 ? 12.869 -3.247 -12.225 1.00 98.31 72 ALA A C 1
ATOM 533 O O . ALA A 1 72 ? 12.446 -3.824 -13.228 1.00 98.31 72 ALA A O 1
ATOM 534 N N . ASN A 1 73 ? 14.162 -3.285 -11.896 1.00 98.25 73 ASN A N 1
ATOM 535 C CA . ASN A 1 73 ? 15.147 -4.046 -12.663 1.00 98.25 73 ASN A CA 1
ATOM 536 C C . ASN A 1 73 ? 14.821 -5.541 -12.675 1.00 98.25 73 ASN A C 1
ATOM 538 O O . ASN A 1 73 ? 14.911 -6.175 -13.723 1.00 98.25 73 ASN A O 1
ATOM 542 N N . GLN A 1 74 ? 14.415 -6.094 -11.532 1.00 98.12 74 GLN A N 1
ATOM 543 C CA . GLN A 1 74 ? 14.137 -7.519 -11.402 1.00 98.12 74 GLN A CA 1
ATOM 544 C C . GLN A 1 74 ? 12.865 -7.955 -12.140 1.00 98.12 74 GLN A C 1
ATOM 546 O O . GLN A 1 74 ? 12.876 -8.992 -12.797 1.00 98.12 74 GLN A O 1
ATOM 551 N N . PHE A 1 75 ? 11.773 -7.194 -12.034 1.00 97.69 75 PHE A N 1
ATOM 552 C CA . PHE A 1 75 ? 10.457 -7.644 -12.507 1.00 97.69 75 PHE A CA 1
ATOM 553 C C . PHE A 1 75 ? 10.063 -7.090 -13.879 1.00 97.69 75 PHE A C 1
ATOM 555 O O . PHE A 1 75 ? 9.344 -7.757 -14.619 1.00 97.69 75 PHE A O 1
ATOM 562 N N . VAL A 1 76 ? 10.560 -5.906 -14.250 1.00 97.62 76 VAL A N 1
ATOM 563 C CA . VAL A 1 76 ? 10.242 -5.256 -15.536 1.00 97.62 76 VAL A CA 1
ATOM 564 C C . VAL A 1 76 ? 11.491 -4.800 -16.298 1.00 97.62 76 VAL A C 1
ATOM 566 O O . VAL A 1 76 ? 11.400 -4.019 -17.241 1.00 97.62 76 VAL A O 1
ATOM 569 N N . GLY A 1 77 ? 12.686 -5.272 -15.924 1.00 97.62 77 GLY A N 1
ATOM 570 C CA . GLY A 1 77 ? 13.935 -4.918 -16.609 1.00 97.62 77 GLY A CA 1
ATOM 571 C C . GLY A 1 77 ? 14.252 -3.418 -16.590 1.00 97.62 77 GLY A C 1
ATOM 572 O O . GLY A 1 77 ? 14.890 -2.924 -17.515 1.00 97.62 77 GLY A O 1
ATOM 573 N N . GLY A 1 78 ? 13.753 -2.686 -15.589 1.00 97.06 78 GLY A N 1
ATOM 574 C CA . GLY A 1 78 ? 13.955 -1.243 -15.434 1.00 97.06 78 GLY A CA 1
ATOM 575 C C . GLY A 1 78 ? 13.077 -0.371 -16.337 1.00 97.06 78 GLY A C 1
ATOM 576 O O . GLY A 1 78 ? 13.280 0.839 -16.381 1.00 97.06 78 GLY A O 1
ATOM 577 N N . ARG A 1 79 ? 12.110 -0.954 -17.058 1.00 98.12 79 ARG A N 1
ATOM 578 C CA . ARG A 1 79 ? 11.141 -0.197 -17.864 1.00 98.12 79 ARG A CA 1
ATOM 579 C C . ARG A 1 79 ? 10.143 0.542 -16.973 1.00 98.12 79 ARG A C 1
ATOM 581 O O . ARG A 1 79 ? 9.788 0.057 -15.900 1.00 98.12 79 ARG A O 1
ATOM 588 N N . ASP A 1 80 ? 9.654 1.686 -17.443 1.00 97.44 80 ASP A N 1
ATOM 589 C CA . ASP A 1 80 ? 8.527 2.404 -16.835 1.00 97.44 80 ASP A CA 1
ATOM 590 C C . ASP A 1 80 ? 7.206 1.682 -17.153 1.00 97.44 80 ASP A C 1
ATOM 592 O O . ASP A 1 80 ? 6.428 2.092 -18.012 1.00 97.44 80 ASP A O 1
ATOM 596 N N . GLU A 1 81 ? 7.005 0.533 -16.512 1.00 96.38 81 GLU A N 1
ATOM 597 C CA . GLU A 1 81 ? 5.916 -0.399 -16.783 1.00 96.38 81 GLU A CA 1
ATOM 598 C C . GLU A 1 81 ? 5.187 -0.755 -15.485 1.00 96.38 81 GLU A C 1
ATOM 600 O O . GLU A 1 81 ? 5.796 -0.931 -14.422 1.00 96.38 81 GLU A O 1
ATOM 605 N N . GLN A 1 82 ? 3.866 -0.882 -15.585 1.00 95.31 82 GLN A N 1
ATOM 606 C CA . GLN A 1 82 ? 3.053 -1.393 -14.499 1.00 95.31 82 GLN A CA 1
ATOM 607 C C . GLN A 1 82 ? 3.316 -2.886 -14.280 1.00 95.31 82 GLN A C 1
ATOM 609 O O . GLN A 1 82 ? 3.446 -3.660 -15.224 1.00 95.31 82 GLN A O 1
ATOM 614 N N . PHE A 1 83 ? 3.325 -3.307 -13.018 1.00 95.50 83 PHE A N 1
ATOM 615 C CA . PHE A 1 83 ? 3.483 -4.703 -12.642 1.00 95.50 83 PHE A CA 1
ATOM 616 C C . PHE A 1 83 ? 2.534 -5.080 -11.501 1.00 95.50 83 PHE A C 1
ATOM 618 O O . PHE A 1 83 ? 2.083 -4.213 -10.751 1.00 95.50 83 PHE A O 1
ATOM 625 N N . ASP A 1 84 ? 2.221 -6.372 -11.380 1.00 93.44 84 ASP A N 1
ATOM 626 C CA . ASP A 1 84 ? 1.366 -6.902 -10.314 1.00 93.44 84 ASP A CA 1
ATOM 627 C C . ASP A 1 84 ? 2.185 -7.097 -9.017 1.00 93.44 84 ASP A C 1
ATOM 629 O O . ASP A 1 84 ? 3.102 -7.932 -8.995 1.00 93.44 84 ASP A O 1
ATOM 633 N N . PRO A 1 85 ? 1.869 -6.374 -7.922 1.00 94.00 85 PRO A N 1
ATOM 634 C CA . PRO A 1 85 ? 2.546 -6.523 -6.639 1.00 94.00 85 PRO A CA 1
ATOM 635 C C . PRO A 1 85 ? 2.510 -7.948 -6.080 1.00 94.00 85 PRO A C 1
ATOM 637 O O . PRO A 1 85 ? 3.436 -8.329 -5.370 1.00 94.00 85 PRO A O 1
ATOM 640 N N . VAL A 1 86 ? 1.496 -8.761 -6.403 1.00 92.38 86 VAL A N 1
ATOM 641 C CA . VAL A 1 86 ? 1.376 -10.146 -5.911 1.00 92.38 86 VAL A CA 1
ATOM 642 C C . VAL A 1 86 ? 2.603 -10.973 -6.291 1.00 92.38 86 VAL A C 1
ATOM 644 O O . VAL A 1 86 ? 3.119 -11.732 -5.473 1.00 92.38 86 VAL A O 1
ATOM 647 N N . ASN A 1 87 ? 3.122 -10.792 -7.507 1.00 93.38 87 ASN A N 1
ATOM 648 C CA . ASN A 1 87 ? 4.315 -11.501 -7.973 1.00 93.38 87 ASN A CA 1
ATOM 649 C C . ASN A 1 87 ? 5.571 -11.078 -7.199 1.00 93.38 87 ASN A C 1
ATOM 651 O O . ASN A 1 87 ? 6.429 -11.911 -6.902 1.00 93.38 87 ASN A O 1
ATOM 655 N N . VAL A 1 88 ? 5.660 -9.798 -6.828 1.00 94.88 88 VAL A N 1
ATOM 656 C CA . VAL A 1 88 ? 6.747 -9.290 -5.985 1.00 94.88 88 VAL A CA 1
ATOM 657 C C . VAL A 1 88 ? 6.636 -9.896 -4.592 1.00 94.88 88 VAL A C 1
ATOM 659 O O . VAL A 1 88 ? 7.584 -10.511 -4.113 1.00 94.88 88 VAL A O 1
ATOM 662 N N . LEU A 1 89 ? 5.465 -9.793 -3.961 1.00 92.81 89 LEU A N 1
ATOM 663 C CA . LEU A 1 89 ? 5.240 -10.285 -2.604 1.00 92.81 89 LEU A CA 1
ATOM 664 C C . LEU A 1 89 ? 5.478 -11.794 -2.496 1.00 92.81 89 LEU A C 1
ATOM 666 O O . LEU A 1 89 ? 6.212 -12.205 -1.607 1.00 92.81 89 LEU A O 1
ATOM 670 N N . ASN A 1 90 ? 4.978 -12.603 -3.436 1.00 90.81 90 ASN A N 1
ATOM 671 C CA . ASN A 1 90 ? 5.229 -14.051 -3.484 1.00 90.81 90 ASN A CA 1
ATOM 672 C C . ASN A 1 90 ? 6.717 -14.419 -3.627 1.00 90.81 90 ASN A C 1
ATOM 674 O O . ASN A 1 90 ? 7.110 -15.528 -3.271 1.00 90.81 90 ASN A O 1
ATOM 678 N N . THR A 1 91 ? 7.544 -13.517 -4.164 1.00 93.06 91 THR A N 1
ATOM 679 C CA . THR A 1 91 ? 8.987 -13.755 -4.313 1.00 93.06 91 THR A CA 1
ATOM 680 C C . THR A 1 91 ? 9.734 -13.594 -2.986 1.00 93.06 91 THR A C 1
ATOM 682 O O . THR A 1 91 ? 10.700 -14.314 -2.741 1.00 93.06 91 THR A O 1
ATOM 685 N N . TYR A 1 92 ? 9.304 -12.666 -2.124 1.00 90.81 92 TYR A N 1
ATOM 686 C CA . TYR A 1 92 ? 10.025 -12.321 -0.888 1.00 90.81 92 TYR A CA 1
ATOM 687 C C . TYR A 1 92 ? 9.341 -12.799 0.390 1.00 90.81 92 TYR A C 1
ATOM 689 O O . TYR A 1 92 ? 10.006 -12.967 1.410 1.00 90.81 92 TYR A O 1
ATOM 697 N N . LEU A 1 93 ? 8.026 -12.990 0.356 1.00 87.75 93 LEU A N 1
ATOM 698 C CA . LEU A 1 93 ? 7.180 -13.224 1.518 1.00 87.75 93 LEU A CA 1
ATOM 699 C C . LEU A 1 93 ? 6.207 -14.375 1.248 1.00 87.75 93 LEU A C 1
ATOM 701 O O . LEU A 1 93 ? 5.886 -14.709 0.108 1.00 87.75 93 LEU A O 1
ATOM 705 N N . LYS A 1 94 ? 5.685 -14.965 2.326 1.00 78.94 94 LYS A N 1
ATOM 706 C CA . LYS A 1 94 ? 4.541 -15.883 2.251 1.00 78.94 94 LYS A CA 1
ATOM 707 C C . LYS A 1 94 ? 3.247 -15.074 2.205 1.00 78.94 94 LYS A C 1
ATOM 709 O O . LYS A 1 94 ? 2.511 -15.043 3.184 1.00 78.94 94 LYS A O 1
ATOM 714 N N . PHE A 1 95 ? 3.026 -14.414 1.074 1.00 75.75 95 PHE A N 1
ATOM 715 C CA . PHE A 1 95 ? 1.850 -13.591 0.820 1.00 75.75 95 PHE A CA 1
ATOM 716 C C . PHE A 1 95 ? 0.548 -14.369 1.066 1.00 75.75 95 PHE A C 1
ATOM 718 O O . PHE A 1 95 ? 0.396 -15.503 0.606 1.00 75.75 95 PHE A O 1
ATOM 725 N N . GLY A 1 96 ? -0.388 -13.751 1.791 1.00 72.44 96 GLY A N 1
ATOM 726 C CA . GLY A 1 96 ? -1.629 -14.394 2.209 1.00 72.44 96 GLY A CA 1
ATOM 727 C C . GLY A 1 96 ? -2.607 -14.605 1.056 1.00 72.44 96 GLY A C 1
ATOM 728 O O . GLY A 1 96 ? -2.915 -15.737 0.687 1.00 72.44 96 GLY A O 1
ATOM 729 N N . SER A 1 97 ? -3.166 -13.517 0.520 1.00 81.06 97 SER A N 1
ATOM 730 C CA . SER A 1 97 ? -4.109 -13.588 -0.606 1.00 81.06 97 SER A CA 1
ATOM 731 C C . SER A 1 97 ? -4.469 -12.217 -1.168 1.00 81.06 97 SER A C 1
ATOM 733 O O . SER A 1 97 ? -4.485 -11.216 -0.450 1.00 81.06 97 SER A O 1
ATOM 735 N N . GLU A 1 98 ? -4.824 -12.200 -2.453 1.00 87.06 98 GLU A N 1
ATOM 736 C CA . GLU A 1 98 ? -5.519 -11.085 -3.090 1.00 87.06 98 GLU A CA 1
ATOM 737 C C . GLU A 1 98 ? -7.027 -11.232 -2.850 1.00 87.06 98 GLU A C 1
ATOM 739 O O . GLU A 1 98 ? -7.591 -12.326 -2.974 1.00 87.06 98 GLU A O 1
ATOM 744 N N . LYS A 1 99 ? -7.685 -10.134 -2.479 1.00 88.38 99 LYS A N 1
ATOM 745 C CA . LYS A 1 99 ? -9.125 -10.088 -2.216 1.00 88.38 99 LYS A CA 1
ATOM 746 C C . LYS A 1 99 ? -9.773 -8.969 -3.018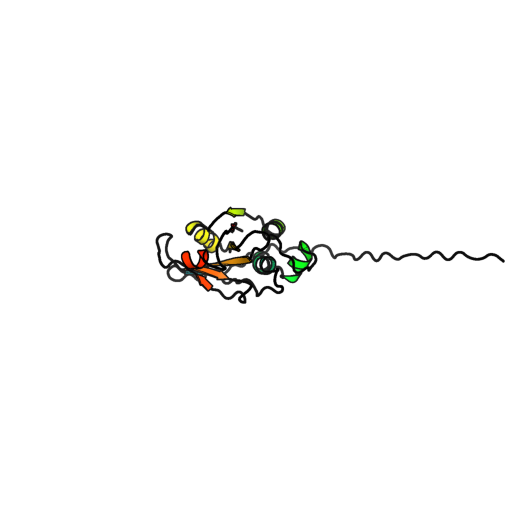 1.00 88.38 99 LYS A C 1
ATOM 748 O O . LYS A 1 99 ? -9.202 -7.890 -3.143 1.00 88.38 99 LYS A O 1
ATOM 753 N N . ASN A 1 100 ? -10.982 -9.221 -3.511 1.00 87.00 100 ASN A N 1
ATOM 754 C CA . ASN A 1 100 ? -11.757 -8.248 -4.279 1.00 87.00 100 ASN A CA 1
ATOM 755 C C . ASN A 1 100 ? -12.607 -7.385 -3.345 1.00 87.00 100 ASN A C 1
ATOM 757 O O . ASN A 1 100 ? -13.182 -7.881 -2.375 1.00 87.00 100 ASN A O 1
ATOM 761 N N . GLY A 1 101 ? -12.779 -6.124 -3.716 1.00 86.94 101 GLY A N 1
ATOM 762 C CA . GLY A 1 101 ? -13.612 -5.174 -3.005 1.00 86.94 101 GLY A CA 1
ATOM 763 C C . GLY A 1 101 ? -12.882 -4.457 -1.876 1.00 86.94 101 GLY A C 1
ATOM 764 O O . GLY A 1 101 ? -11.667 -4.526 -1.689 1.00 86.94 101 GLY A O 1
ATOM 765 N N . LYS A 1 102 ? -13.661 -3.687 -1.122 1.00 86.31 102 LYS A N 1
ATOM 766 C CA . LYS A 1 102 ? -13.125 -2.845 -0.058 1.00 86.31 102 LYS A CA 1
ATOM 767 C C . LYS A 1 102 ? -12.654 -3.694 1.108 1.00 86.31 102 LYS A C 1
ATOM 769 O O . LYS A 1 102 ? -13.393 -4.571 1.548 1.00 86.31 102 LYS A O 1
ATOM 774 N N . ILE A 1 103 ? -11.477 -3.374 1.647 1.00 90.50 103 ILE A N 1
ATOM 775 C CA . ILE A 1 103 ? -10.997 -4.016 2.868 1.00 90.50 103 ILE A CA 1
ATOM 776 C C . ILE A 1 103 ? -12.015 -3.818 4.010 1.00 90.50 103 ILE A C 1
ATOM 778 O O . ILE A 1 103 ? -12.367 -2.674 4.328 1.00 90.50 103 ILE A O 1
ATOM 782 N N . PRO A 1 104 ? -12.522 -4.904 4.625 1.00 91.88 104 PRO A N 1
ATOM 783 C CA . PRO A 1 104 ? -13.357 -4.801 5.813 1.00 91.88 104 PRO A CA 1
ATOM 784 C C . PRO A 1 104 ? -12.596 -4.123 6.952 1.00 91.88 104 PRO A C 1
ATOM 786 O O . PRO A 1 104 ? -11.399 -4.342 7.120 1.00 91.88 104 PRO A O 1
ATOM 789 N N . TRP A 1 105 ? -13.294 -3.320 7.758 1.00 92.62 105 TRP A N 1
ATOM 790 C CA . TRP A 1 105 ? -12.652 -2.573 8.844 1.00 92.62 105 TRP A CA 1
ATOM 791 C C . TRP A 1 105 ? -11.909 -3.481 9.824 1.00 92.62 105 TRP A C 1
ATOM 793 O O . TRP A 1 105 ? -10.760 -3.212 10.145 1.00 92.62 105 TRP A O 1
ATOM 803 N N . ASP A 1 106 ? -12.548 -4.567 10.253 1.00 93.12 106 ASP A N 1
ATOM 804 C CA . ASP A 1 106 ? -11.960 -5.473 11.240 1.00 93.12 106 ASP A CA 1
ATOM 805 C C . ASP A 1 106 ? -10.713 -6.169 10.662 1.00 93.12 106 ASP A C 1
ATOM 807 O O . ASP A 1 106 ? -9.689 -6.242 11.327 1.00 93.12 106 ASP A O 1
ATOM 811 N N . THR A 1 107 ? -10.733 -6.527 9.369 1.00 92.50 107 THR A N 1
ATOM 812 C CA . THR A 1 107 ? -9.545 -7.031 8.660 1.00 92.50 107 THR A CA 1
ATOM 813 C C . THR A 1 107 ? -8.421 -5.999 8.608 1.00 92.50 107 THR A C 1
ATOM 815 O O . THR A 1 107 ? -7.274 -6.346 8.848 1.00 92.50 107 THR A O 1
ATOM 818 N N . LEU A 1 108 ? -8.719 -4.728 8.313 1.00 94.00 108 LEU A N 1
ATOM 819 C CA . LEU A 1 108 ? -7.697 -3.676 8.346 1.00 94.00 108 LEU A CA 1
ATOM 820 C C . LEU A 1 108 ? -7.061 -3.563 9.732 1.00 94.00 108 LEU A C 1
ATOM 822 O O . LEU A 1 108 ? -5.840 -3.443 9.829 1.00 94.00 108 LEU A O 1
ATOM 826 N N . VAL A 1 109 ? -7.891 -3.549 10.778 1.00 93.94 109 VAL A N 1
ATOM 827 C CA . VAL A 1 109 ? -7.418 -3.456 12.158 1.00 93.94 109 VAL A CA 1
ATOM 828 C C . VAL A 1 109 ? -6.509 -4.636 12.467 1.00 93.94 109 VAL A C 1
ATOM 830 O O . VAL A 1 109 ? -5.392 -4.386 12.893 1.00 93.94 109 VAL A O 1
ATOM 833 N N . ASP A 1 110 ? -6.912 -5.872 12.159 1.00 92.81 110 ASP A N 1
ATOM 834 C CA . ASP A 1 110 ? -6.107 -7.078 12.402 1.00 92.81 110 ASP A CA 1
ATOM 835 C C . ASP A 1 110 ? -4.734 -7.026 11.703 1.00 92.81 110 ASP A C 1
ATOM 837 O O . ASP A 1 110 ? -3.708 -7.366 12.301 1.00 92.81 110 ASP A O 1
ATOM 841 N N . GLU A 1 111 ? -4.693 -6.570 10.448 1.00 92.12 111 GLU A N 1
ATOM 842 C CA . GLU A 1 111 ? -3.454 -6.4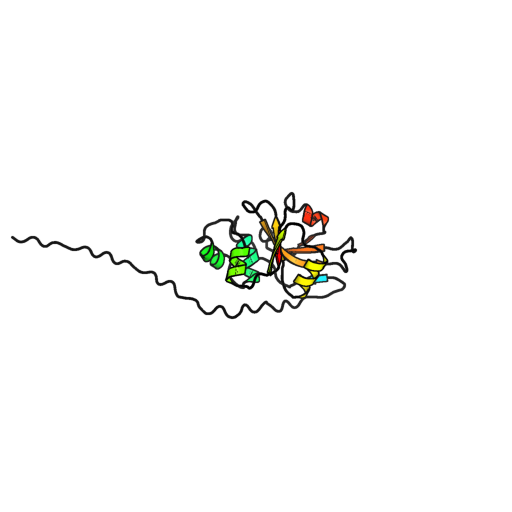47 9.671 1.00 92.12 111 GLU A CA 1
ATOM 843 C C . GLU A 1 111 ? -2.511 -5.394 10.255 1.00 92.12 111 GLU A C 1
ATOM 845 O O . GLU A 1 111 ? -1.360 -5.688 10.600 1.00 92.12 111 GLU A O 1
ATOM 850 N N 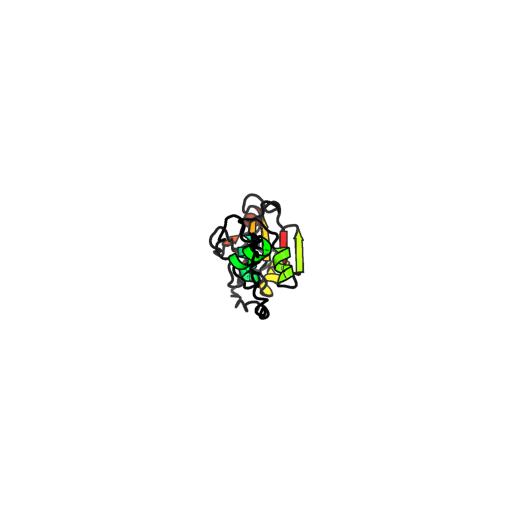. VAL A 1 112 ? -3.016 -4.172 10.447 1.00 92.75 112 VAL A N 1
ATOM 851 C CA . VAL A 1 112 ? -2.244 -3.078 11.047 1.00 92.75 112 VAL A CA 1
ATOM 852 C C . VAL A 1 112 ? -1.847 -3.441 12.477 1.00 92.75 112 VAL A C 1
ATOM 854 O O . VAL A 1 112 ? -0.750 -3.090 12.926 1.00 92.75 112 VAL A O 1
ATOM 857 N N . ASP A 1 113 ? -2.697 -4.167 13.205 1.00 92.12 113 ASP A N 1
ATOM 858 C CA . ASP A 1 113 ? -2.401 -4.537 14.574 1.00 92.12 113 ASP A CA 1
ATOM 859 C C . ASP A 1 113 ? -1.215 -5.487 14.668 1.00 92.12 113 ASP A C 1
ATOM 861 O O . ASP A 1 113 ? -0.358 -5.316 15.542 1.00 92.12 113 ASP A O 1
ATOM 865 N N . ALA A 1 114 ? -1.124 -6.396 13.703 1.00 90.31 114 ALA A N 1
ATOM 866 C CA . ALA A 1 114 ? -0.037 -7.340 13.543 1.00 90.31 114 ALA A CA 1
ATOM 867 C C . ALA A 1 114 ? 1.203 -6.769 12.828 1.00 90.31 114 ALA A C 1
ATOM 869 O O . ALA A 1 114 ? 2.128 -7.521 12.518 1.00 90.31 114 ALA A O 1
ATOM 870 N N . GLY A 1 115 ? 1.252 -5.458 12.576 1.00 91.19 115 GLY A N 1
ATOM 871 C CA . GLY A 1 115 ? 2.414 -4.811 11.968 1.00 91.19 115 GLY A CA 1
ATOM 872 C C . GLY A 1 115 ? 2.466 -4.911 10.441 1.00 91.19 115 GLY A C 1
ATOM 873 O O . GLY A 1 115 ? 3.515 -4.643 9.857 1.00 91.19 115 GLY A O 1
ATOM 874 N N . ARG A 1 116 ? 1.372 -5.317 9.787 1.00 91.31 116 ARG A N 1
ATOM 875 C CA . ARG A 1 116 ? 1.331 -5.607 8.351 1.00 91.31 116 ARG A CA 1
ATOM 876 C C . ARG A 1 116 ? 0.562 -4.509 7.611 1.00 91.31 116 ARG A C 1
ATOM 878 O O . ARG A 1 116 ? -0.615 -4.290 7.901 1.00 91.31 116 ARG A O 1
ATOM 885 N N . PRO A 1 117 ? 1.199 -3.760 6.692 1.00 93.25 117 PRO A N 1
ATOM 886 C CA . PRO A 1 117 ? 0.459 -2.824 5.858 1.00 93.25 117 PRO A CA 1
ATOM 887 C C . PRO A 1 117 ? -0.434 -3.583 4.877 1.00 93.25 117 PRO A C 1
ATOM 889 O O . PRO A 1 117 ? -0.236 -4.764 4.607 1.00 93.25 117 PRO A O 1
ATOM 892 N N . VAL A 1 118 ? -1.389 -2.876 4.290 1.00 94.31 118 VAL A N 1
ATOM 893 C CA . VAL A 1 118 ? -2.260 -3.423 3.245 1.00 94.31 118 VAL A CA 1
ATOM 894 C C . VAL A 1 118 ? -2.009 -2.652 1.962 1.00 94.31 118 VAL A C 1
ATOM 896 O O . VAL A 1 118 ? -2.041 -1.425 1.982 1.00 94.31 118 VAL A O 1
ATOM 899 N N . ILE A 1 119 ? -1.791 -3.329 0.835 1.00 94.94 119 ILE A N 1
ATOM 900 C CA . ILE A 1 119 ? -1.770 -2.646 -0.469 1.00 94.94 119 ILE A CA 1
ATOM 901 C C . ILE A 1 119 ? -3.206 -2.544 -0.975 1.00 94.94 119 ILE A C 1
ATOM 903 O O . ILE A 1 119 ? -3.902 -3.556 -1.028 1.00 94.94 119 ILE A O 1
ATOM 907 N N . LEU A 1 120 ? -3.634 -1.346 -1.367 1.00 94.56 120 LEU A N 1
ATOM 908 C CA . LEU A 1 120 ? -4.884 -1.117 -2.086 1.00 94.56 120 LEU A CA 1
ATOM 909 C C . LEU A 1 120 ? -4.610 -0.867 -3.564 1.00 94.56 120 LEU A C 1
ATOM 911 O O . LEU A 1 120 ? -3.645 -0.190 -3.917 1.00 94.56 120 LEU A O 1
ATOM 915 N N . LEU A 1 121 ? -5.506 -1.372 -4.404 1.00 92.62 121 LEU A N 1
ATOM 916 C CA . LEU A 1 121 ? -5.493 -1.205 -5.853 1.00 92.62 121 LEU A CA 1
ATOM 917 C C . LEU A 1 121 ? -6.665 -0.312 -6.285 1.00 92.62 121 LEU A C 1
ATOM 919 O O . LEU A 1 121 ? -7.817 -0.627 -5.988 1.00 92.62 121 LEU A O 1
ATOM 923 N N . PHE A 1 122 ? -6.387 0.767 -7.014 1.00 90.44 122 PHE A N 1
ATOM 924 C CA . PHE A 1 122 ? -7.383 1.668 -7.609 1.00 90.44 122 PHE A CA 1
ATOM 925 C C . PHE A 1 122 ? -7.376 1.545 -9.131 1.00 90.44 122 PHE A C 1
ATOM 927 O O . PHE A 1 122 ? -6.307 1.553 -9.724 1.00 90.44 122 PHE A O 1
ATOM 934 N N . GLY A 1 123 ? -8.545 1.463 -9.770 1.00 87.69 123 GLY A N 1
ATOM 935 C CA . GLY A 1 123 ? -8.648 1.274 -11.223 1.00 87.69 123 GLY A CA 1
ATOM 936 C C . GLY A 1 123 ? -8.529 -0.190 -11.689 1.00 87.69 123 GLY A C 1
ATOM 937 O O . GLY A 1 123 ? -8.480 -1.113 -10.873 1.00 87.69 123 GLY A O 1
ATOM 938 N N . PRO A 1 124 ? -8.573 -0.445 -13.008 1.00 85.62 124 PRO A N 1
ATOM 939 C CA . PRO A 1 124 ? -8.389 -1.781 -13.573 1.00 85.62 124 PRO A CA 1
ATOM 940 C C . PRO A 1 124 ? -6.918 -2.212 -13.487 1.00 85.62 124 PRO A C 1
ATOM 942 O O . PRO A 1 124 ? -6.036 -1.387 -13.662 1.00 85.62 124 PRO A O 1
ATOM 945 N N . LYS A 1 125 ? -6.623 -3.513 -13.329 1.00 81.69 125 LYS A N 1
ATOM 946 C CA . LYS A 1 125 ? -5.241 -4.031 -13.158 1.00 81.69 125 LYS A CA 1
ATOM 947 C C . LYS A 1 125 ? -4.208 -3.551 -14.199 1.00 81.69 125 LYS A C 1
ATOM 949 O O . LYS A 1 125 ? -3.025 -3.518 -13.889 1.00 81.69 125 LYS A O 1
ATOM 954 N N . LYS A 1 126 ? -4.642 -3.234 -15.425 1.00 84.69 126 LYS A N 1
ATOM 955 C CA . LYS A 1 126 ? -3.778 -2.760 -16.524 1.00 84.69 126 LYS A CA 1
ATOM 956 C C . LYS A 1 126 ? -3.414 -1.271 -16.455 1.00 84.69 126 LYS A C 1
ATOM 958 O O . LYS A 1 126 ? -2.582 -0.846 -17.244 1.00 84.69 126 LYS A O 1
ATOM 963 N N . ASP A 1 127 ? -4.097 -0.516 -15.601 1.00 87.12 127 ASP A N 1
ATOM 964 C CA . ASP A 1 127 ? -3.886 0.919 -15.371 1.00 87.12 127 ASP A CA 1
ATOM 965 C C . ASP A 1 127 ? -4.144 1.241 -13.889 1.00 87.12 127 ASP A C 1
ATOM 967 O O . ASP A 1 127 ? -4.839 2.186 -13.516 1.00 87.12 127 ASP A O 1
ATOM 971 N N . ALA A 1 128 ? -3.708 0.328 -13.021 1.00 91.38 128 ALA A N 1
ATOM 972 C CA . ALA A 1 128 ? -4.007 0.410 -11.604 1.00 91.38 128 ALA A CA 1
ATOM 973 C C . ALA A 1 128 ? -3.058 1.373 -10.884 1.00 91.38 128 ALA A C 1
ATOM 975 O O . ALA A 1 128 ? -1.882 1.495 -11.215 1.00 91.38 128 ALA A O 1
ATOM 976 N N . HIS A 1 129 ? -3.541 1.990 -9.818 1.00 94.94 129 HIS A N 1
ATOM 977 C CA . HIS A 1 129 ? -2.700 2.717 -8.882 1.00 94.94 129 HIS A CA 1
ATOM 978 C C . HIS A 1 129 ? -2.616 1.972 -7.557 1.00 94.94 129 HIS A C 1
ATOM 980 O O . HIS A 1 129 ? -3.648 1.595 -6.996 1.00 94.94 129 HIS A O 1
ATOM 986 N N . TYR A 1 130 ? -1.399 1.760 -7.061 1.00 95.38 130 TYR A N 1
ATOM 987 C CA . TYR A 1 130 ? -1.156 1.036 -5.816 1.00 95.38 130 TYR A CA 1
ATOM 988 C C . TYR A 1 130 ? -0.752 1.996 -4.703 1.00 95.38 130 TYR A C 1
ATOM 990 O O . TYR A 1 130 ? 0.222 2.734 -4.835 1.00 95.38 130 TYR A O 1
ATOM 998 N N . ILE A 1 131 ? -1.472 1.941 -3.585 1.00 95.88 131 ILE A N 1
ATOM 999 C CA . ILE A 1 131 ? -1.160 2.709 -2.372 1.00 95.88 131 ILE A CA 1
ATOM 1000 C C . ILE A 1 131 ? -1.085 1.775 -1.167 1.00 95.88 131 ILE A C 1
ATOM 1002 O O . ILE A 1 131 ? -1.615 0.664 -1.199 1.00 95.88 131 ILE A O 1
ATOM 1006 N N . LEU A 1 132 ? -0.469 2.234 -0.081 1.00 95.81 132 LEU A N 1
ATOM 1007 C CA . LEU A 1 132 ? -0.467 1.509 1.189 1.00 95.81 132 LEU A CA 1
ATOM 1008 C C . LEU A 1 132 ? -1.551 2.046 2.120 1.00 95.81 132 LEU A C 1
ATOM 1010 O O . LEU A 1 132 ? -1.725 3.255 2.226 1.00 95.81 132 LEU A O 1
ATOM 1014 N N . VAL A 1 133 ? -2.210 1.169 2.870 1.00 96.12 133 VAL A N 1
ATOM 1015 C CA . VAL A 1 133 ? -2.826 1.512 4.154 1.00 96.12 133 VAL A CA 1
ATOM 1016 C C . VAL A 1 133 ? -1.818 1.174 5.238 1.00 96.12 133 VAL A C 1
ATOM 1018 O O . VAL A 1 133 ? -1.412 0.021 5.391 1.00 96.12 133 VAL A O 1
ATOM 1021 N N . THR A 1 134 ? -1.390 2.193 5.970 1.00 95.50 134 THR A N 1
ATOM 1022 C CA . THR A 1 134 ? -0.337 2.100 6.988 1.00 95.50 134 THR A CA 1
ATOM 1023 C C . THR A 1 134 ? -0.874 2.356 8.390 1.00 95.50 134 THR A C 1
ATOM 1025 O O . THR A 1 134 ? -0.111 2.382 9.354 1.00 95.50 134 THR A O 1
ATOM 1028 N N . GLY A 1 135 ? -2.183 2.549 8.533 1.00 96.06 135 GLY A N 1
ATOM 1029 C CA . GLY A 1 135 ? -2.812 2.744 9.823 1.00 96.06 135 GLY A CA 1
ATOM 1030 C C . GLY A 1 135 ? -4.309 2.985 9.744 1.00 96.06 135 GLY A C 1
ATOM 1031 O O . GLY A 1 135 ? -4.922 2.965 8.675 1.00 96.06 135 GLY A O 1
ATOM 1032 N N . TYR A 1 136 ? -4.883 3.271 10.901 1.00 96.44 136 TYR A N 1
ATOM 1033 C CA . TYR A 1 136 ? -6.280 3.629 11.057 1.00 96.44 136 TYR A CA 1
ATOM 1034 C C . TYR A 1 136 ? -6.469 4.613 12.219 1.00 96.44 136 TYR A C 1
ATOM 1036 O O . TYR A 1 136 ? -5.617 4.747 13.102 1.00 96.44 136 TYR A O 1
ATOM 1044 N N . ASP A 1 137 ? -7.597 5.313 12.202 1.00 95.81 137 ASP A N 1
ATOM 1045 C CA . ASP A 1 137 ? -8.077 6.185 13.275 1.00 95.81 137 ASP A CA 1
ATOM 1046 C C . ASP A 1 137 ? -9.563 5.896 13.498 1.00 95.81 137 ASP A C 1
ATOM 1048 O O . ASP A 1 137 ? -10.371 6.136 12.607 1.00 95.81 137 ASP A O 1
ATOM 1052 N N . GLY A 1 138 ? -9.924 5.297 14.629 1.00 93.44 138 GLY A N 1
ATOM 1053 C CA . GLY A 1 138 ? -11.299 4.931 14.963 1.00 93.44 138 GLY A CA 1
ATOM 1054 C C . GLY A 1 138 ? -11.370 3.713 15.880 1.00 93.44 138 GLY A C 1
ATOM 1055 O O . GLY A 1 138 ? -10.499 2.848 15.867 1.00 93.44 138 GLY A O 1
ATOM 1056 N N . ASN A 1 139 ? -12.434 3.622 16.678 1.00 88.62 139 ASN A N 1
ATOM 1057 C CA . ASN A 1 139 ? -12.523 2.605 17.739 1.00 88.62 139 ASN A CA 1
ATOM 1058 C C . ASN A 1 139 ? -13.296 1.337 17.346 1.00 88.62 139 ASN A C 1
ATOM 1060 O O . ASN A 1 139 ? -13.248 0.343 18.065 1.00 88.62 139 ASN A O 1
ATOM 1064 N N . SER A 1 140 ? -14.071 1.363 16.256 1.00 90.00 140 SER A N 1
ATOM 1065 C CA . SER A 1 140 ? -14.855 0.200 15.816 1.00 90.00 140 SER A CA 1
ATOM 1066 C C . SER A 1 140 ? -15.367 0.339 14.383 1.00 90.00 140 SER A C 1
ATOM 1068 O O . SER A 1 140 ? -15.444 1.439 13.832 1.00 90.00 140 SER A O 1
ATOM 1070 N N . ASN A 1 141 ? -15.865 -0.763 13.821 1.00 87.81 141 ASN A N 1
ATOM 1071 C CA . ASN A 1 141 ? -16.594 -0.777 12.550 1.00 87.81 141 ASN A CA 1
ATOM 1072 C C . ASN A 1 141 ? -17.952 -0.031 12.581 1.00 87.81 141 ASN A C 1
ATOM 1074 O O . ASN A 1 141 ? -18.590 0.129 11.536 1.00 87.81 141 ASN A O 1
ATOM 1078 N N . ARG A 1 142 ? -18.398 0.459 13.747 1.00 89.69 142 ARG A N 1
ATOM 1079 C CA . ARG A 1 142 ? -19.590 1.315 13.907 1.00 89.69 142 ARG A CA 1
ATOM 1080 C C . ARG A 1 142 ? -19.250 2.797 14.014 1.00 89.69 142 ARG A C 1
ATOM 1082 O O . ARG A 1 142 ? -20.149 3.630 13.925 1.00 89.69 142 ARG A O 1
ATOM 1089 N N . ASP A 1 143 ? -17.975 3.124 14.196 1.00 89.31 143 ASP A N 1
ATOM 1090 C CA . ASP A 1 143 ? -17.514 4.502 14.251 1.00 89.31 143 ASP A CA 1
ATOM 1091 C C . ASP A 1 143 ? -17.694 5.151 12.873 1.00 89.31 143 ASP A C 1
ATOM 1093 O O . ASP A 1 143 ? -17.165 4.671 11.863 1.00 89.31 143 ASP A O 1
ATOM 1097 N N . LYS A 1 144 ? -18.501 6.216 12.832 1.00 88.44 144 LYS A N 1
ATOM 1098 C CA . LYS A 1 144 ? -18.797 6.982 11.615 1.00 88.44 144 LYS A CA 1
ATOM 1099 C C . LYS A 1 144 ? -17.634 7.884 11.209 1.00 88.44 144 LYS A C 1
ATOM 1101 O O . LYS A 1 144 ? -17.528 8.231 10.040 1.00 88.44 144 LYS A O 1
ATOM 1106 N N . ASN A 1 145 ? -16.764 8.224 12.157 1.00 89.38 145 ASN A N 1
ATOM 1107 C CA . ASN A 1 145 ? -15.609 9.088 11.945 1.00 89.38 145 ASN A CA 1
ATOM 1108 C C . ASN A 1 145 ? -14.334 8.292 11.671 1.00 89.38 145 ASN A C 1
ATOM 1110 O O . ASN A 1 145 ? -13.260 8.888 11.603 1.00 89.38 145 ASN A O 1
ATOM 1114 N N . ARG A 1 146 ? -14.441 6.967 11.514 1.00 94.56 146 ARG A N 1
ATOM 1115 C CA . ARG A 1 146 ? -13.280 6.118 11.280 1.00 94.56 146 ARG A CA 1
ATOM 1116 C C . ARG A 1 146 ? -12.569 6.473 9.978 1.00 94.56 146 ARG A C 1
ATOM 1118 O O . ARG A 1 146 ? -13.213 6.699 8.946 1.00 94.56 146 ARG A O 1
ATOM 1125 N N . LYS A 1 147 ? -11.241 6.467 10.017 1.00 96.25 147 LYS A N 1
ATOM 1126 C CA . LYS A 1 147 ? -10.373 6.794 8.890 1.00 96.25 147 LYS A CA 1
ATOM 1127 C C . LYS A 1 147 ? -9.335 5.708 8.648 1.00 96.25 147 LYS A C 1
ATOM 1129 O O . LYS A 1 147 ? -8.803 5.108 9.577 1.00 96.25 147 LYS A O 1
ATOM 1134 N N . TYR A 1 148 ? -9.041 5.506 7.376 1.00 95.75 148 TYR A N 1
ATOM 1135 C CA . TYR A 1 148 ? -7.945 4.721 6.835 1.00 95.75 148 TYR A CA 1
ATOM 1136 C C . TYR A 1 148 ? -6.763 5.674 6.681 1.00 95.75 148 TYR A C 1
ATOM 1138 O O . TYR A 1 148 ? -6.901 6.712 6.036 1.00 95.75 148 TYR A O 1
ATOM 1146 N N . VAL A 1 149 ? -5.615 5.369 7.278 1.00 96.75 149 VAL A N 1
ATOM 1147 C CA . VAL A 1 149 ? -4.396 6.161 7.074 1.00 96.75 149 VAL A CA 1
ATOM 1148 C C . VAL A 1 149 ? -3.658 5.557 5.891 1.00 96.75 149 VAL A C 1
ATOM 1150 O O . VAL A 1 149 ? -3.086 4.473 6.007 1.00 96.75 149 VAL A O 1
ATOM 1153 N N . ILE A 1 150 ? -3.715 6.236 4.749 1.00 96.50 150 ILE A N 1
ATOM 1154 C CA . ILE A 1 150 ? -3.073 5.789 3.513 1.00 96.50 150 ILE A CA 1
ATOM 1155 C C . ILE A 1 150 ? -1.726 6.478 3.296 1.00 96.50 150 ILE A C 1
ATOM 1157 O O . ILE A 1 150 ? -1.478 7.553 3.831 1.00 96.50 150 ILE A O 1
ATOM 1161 N N . SER A 1 151 ? -0.874 5.875 2.479 1.00 96.94 151 SER A N 1
ATOM 1162 C CA . SER A 1 151 ? 0.379 6.431 1.986 1.00 96.94 151 SER A CA 1
ATOM 1163 C C . SER A 1 151 ? 0.435 6.203 0.478 1.00 96.94 151 SER A C 1
ATOM 1165 O O . SER A 1 151 ? 0.490 5.060 0.014 1.00 96.94 151 SER A O 1
ATOM 1167 N N . ASP A 1 152 ? 0.348 7.300 -0.273 1.00 97.25 152 ASP A N 1
ATOM 1168 C CA . ASP A 1 152 ? 0.282 7.298 -1.732 1.00 97.25 152 ASP A CA 1
ATOM 1169 C C . ASP A 1 152 ? 1.650 7.657 -2.353 1.00 97.25 152 ASP A C 1
ATOM 1171 O O . ASP A 1 152 ? 2.115 8.789 -2.160 1.00 97.25 152 ASP A O 1
ATOM 1175 N N . PRO A 1 153 ? 2.278 6.743 -3.122 1.00 97.38 153 PRO A N 1
ATOM 1176 C CA . PRO A 1 153 ? 3.520 7.006 -3.842 1.00 97.38 153 PRO A CA 1
ATOM 1177 C C . PRO A 1 153 ? 3.484 8.194 -4.806 1.00 97.38 153 PRO A C 1
ATOM 1179 O O . PRO A 1 153 ? 4.533 8.782 -5.045 1.00 97.38 153 PRO A O 1
ATOM 1182 N N . ASP A 1 154 ? 2.331 8.567 -5.363 1.00 95.81 154 ASP A N 1
ATOM 1183 C CA . ASP A 1 154 ? 2.239 9.717 -6.275 1.00 95.81 154 ASP A CA 1
ATOM 1184 C C . ASP A 1 154 ? 2.360 11.055 -5.530 1.00 95.81 154 ASP A C 1
ATOM 1186 O O . ASP A 1 154 ? 2.819 12.046 -6.094 1.00 95.81 154 ASP A O 1
ATOM 1190 N N . ASN A 1 155 ? 1.995 11.072 -4.245 1.00 93.19 155 ASN A N 1
ATOM 1191 C CA . ASN A 1 155 ? 1.894 12.264 -3.399 1.00 93.19 155 ASN A CA 1
ATOM 1192 C C . ASN A 1 155 ? 2.985 12.319 -2.311 1.00 93.19 155 ASN A C 1
ATOM 1194 O O . ASN A 1 155 ? 2.771 12.799 -1.190 1.00 93.19 155 ASN A O 1
ATOM 1198 N N . GLY A 1 156 ? 4.168 11.795 -2.619 1.00 90.56 156 GLY A N 1
ATOM 1199 C CA . GLY A 1 156 ? 5.333 11.800 -1.737 1.00 90.56 156 GLY A CA 1
ATOM 1200 C C . GLY A 1 156 ? 5.269 10.790 -0.600 1.00 90.56 156 GLY A C 1
ATOM 1201 O O . GLY A 1 156 ? 6.138 10.818 0.268 1.00 90.56 156 GLY A O 1
ATOM 1202 N N . GLY A 1 157 ? 4.248 9.930 -0.567 1.00 89.81 157 GLY A N 1
ATOM 1203 C CA . GLY A 1 157 ? 4.068 8.956 0.503 1.00 89.81 157 GLY A CA 1
ATOM 1204 C C . GLY A 1 157 ? 3.460 9.496 1.785 1.00 89.81 157 GLY A C 1
ATOM 1205 O O . GLY A 1 157 ? 3.257 8.727 2.725 1.00 89.81 157 GLY A O 1
ATOM 1206 N N . ASN A 1 158 ? 3.183 10.797 1.858 1.00 92.12 158 ASN A N 1
ATOM 1207 C CA . ASN A 1 158 ? 2.746 11.426 3.098 1.00 92.12 158 ASN A CA 1
ATOM 1208 C C . ASN A 1 158 ? 1.473 10.745 3.631 1.00 92.12 158 ASN A C 1
ATOM 1210 O O . ASN A 1 158 ? 0.526 10.564 2.862 1.00 92.12 158 ASN A O 1
ATOM 1214 N N . PRO A 1 159 ? 1.416 10.381 4.927 1.00 94.00 159 PRO A N 1
ATOM 1215 C CA . PRO A 1 159 ? 0.230 9.764 5.498 1.00 94.00 159 PRO A CA 1
ATOM 1216 C C . PRO A 1 159 ? -1.005 10.664 5.374 1.00 94.00 159 PRO A C 1
ATOM 1218 O O . PRO A 1 159 ? -1.017 11.790 5.875 1.00 94.00 159 PRO A O 1
ATOM 1221 N N . GLN A 1 160 ? -2.064 10.155 4.752 1.00 95.88 160 GLN A N 1
ATOM 1222 C CA . GLN A 1 160 ? -3.327 10.861 4.554 1.00 95.88 160 GLN A CA 1
ATOM 1223 C C . GLN A 1 160 ? -4.475 10.072 5.195 1.00 95.88 160 GLN A C 1
ATOM 1225 O O . GLN A 1 160 ? -4.723 8.928 4.814 1.00 95.88 160 GLN A O 1
ATOM 1230 N N . PRO A 1 161 ? -5.183 10.636 6.187 1.00 96.06 161 PRO A N 1
ATOM 1231 C CA . PRO A 1 161 ? -6.341 9.983 6.775 1.00 96.06 161 PRO A CA 1
ATOM 1232 C C . PRO A 1 161 ? -7.582 10.217 5.902 1.00 96.06 161 PRO A C 1
ATOM 1234 O O . PRO A 1 161 ? -8.011 11.356 5.741 1.00 96.06 161 PRO A O 1
ATOM 1237 N N . LEU A 1 162 ? -8.189 9.144 5.402 1.00 94.94 162 LEU A N 1
ATOM 1238 C CA . LEU A 1 162 ? -9.409 9.175 4.592 1.00 94.94 162 LEU A CA 1
ATOM 1239 C C . LEU A 1 162 ? -10.541 8.428 5.287 1.00 94.94 162 LEU A C 1
ATOM 1241 O O . LEU A 1 162 ? -10.350 7.323 5.785 1.00 94.94 162 LEU A O 1
ATOM 1245 N N . THR A 1 163 ? -11.744 8.980 5.292 1.00 93.81 163 THR A N 1
ATOM 1246 C CA . THR A 1 163 ? -12.956 8.249 5.669 1.00 93.81 163 THR A CA 1
ATOM 1247 C C . THR A 1 163 ? -13.243 7.108 4.692 1.00 93.81 163 THR A C 1
ATOM 1249 O O . THR A 1 163 ? -12.675 6.995 3.606 1.00 93.81 163 THR A O 1
ATOM 1252 N N . SER A 1 164 ? -14.181 6.241 5.072 1.00 89.75 164 SER A N 1
ATOM 1253 C CA . SER A 1 164 ? -14.686 5.184 4.196 1.00 89.75 164 SER A CA 1
ATOM 1254 C C . SER A 1 164 ? -15.176 5.730 2.845 1.00 89.75 164 SER A C 1
ATOM 1256 O O . SER A 1 164 ? -14.874 5.141 1.809 1.00 89.75 164 SER A O 1
ATOM 1258 N N . GLU A 1 165 ? -15.925 6.827 2.853 1.00 90.31 165 GLU A N 1
ATOM 1259 C CA . GLU A 1 165 ? -16.481 7.429 1.641 1.00 90.31 165 GLU A CA 1
ATOM 1260 C C . GLU A 1 165 ? -15.391 8.070 0.775 1.00 90.31 165 GLU A C 1
ATOM 1262 O O . GLU A 1 165 ? -15.293 7.755 -0.409 1.00 90.31 165 GLU A O 1
ATOM 1267 N N . GLU A 1 166 ? -14.507 8.872 1.376 1.00 93.19 166 GLU A N 1
ATOM 1268 C CA . GLU A 1 166 ? -13.372 9.485 0.671 1.00 93.19 166 GLU A CA 1
ATOM 1269 C C . GLU A 1 166 ? -12.470 8.431 0.025 1.00 93.19 166 GLU A C 1
ATOM 1271 O O . GLU A 1 166 ? -12.085 8.588 -1.129 1.00 93.19 166 GLU A O 1
ATOM 1276 N N . LEU A 1 167 ? -12.194 7.321 0.721 1.00 91.25 167 LEU A N 1
ATOM 1277 C CA . LEU A 1 167 ? -11.427 6.208 0.161 1.00 91.25 167 LEU A CA 1
ATOM 1278 C C . LEU A 1 167 ? -12.143 5.554 -1.034 1.00 91.25 167 LEU A C 1
ATOM 1280 O O . LEU A 1 167 ? -11.489 5.156 -1.989 1.00 91.25 167 LEU A O 1
ATOM 1284 N N . GLY A 1 168 ? -13.475 5.438 -0.999 1.00 88.69 168 GLY A N 1
ATOM 1285 C CA . GLY A 1 168 ? -14.257 4.874 -2.107 1.00 88.69 168 GLY A CA 1
ATOM 1286 C C . GLY A 1 168 ? -14.247 5.751 -3.363 1.00 88.69 168 GLY A C 1
ATOM 1287 O O . GLY A 1 168 ? -14.225 5.230 -4.477 1.00 88.69 168 GLY A O 1
ATOM 1288 N N . ASN A 1 169 ? -14.201 7.070 -3.170 1.00 89.25 169 ASN A N 1
ATOM 1289 C CA . ASN A 1 169 ? -14.165 8.073 -4.238 1.00 89.25 169 ASN A CA 1
ATOM 1290 C C . ASN A 1 169 ? -12.739 8.444 -4.675 1.00 89.25 169 ASN A C 1
ATOM 1292 O O . ASN A 1 169 ? -12.549 9.212 -5.623 1.00 89.25 169 ASN A O 1
ATOM 1296 N N . TYR A 1 170 ? -11.727 7.921 -3.986 1.00 90.00 170 TYR A N 1
ATOM 1297 C CA . TYR A 1 170 ? -10.337 8.237 -4.255 1.00 90.00 170 TYR A CA 1
ATOM 1298 C C . TYR A 1 170 ? -9.955 7.814 -5.683 1.00 90.00 170 TYR A C 1
ATOM 1300 O O . TYR A 1 170 ? -10.215 6.687 -6.107 1.00 90.00 170 TYR A O 1
ATOM 1308 N N . ARG A 1 171 ? -9.384 8.757 -6.447 1.00 86.81 171 ARG A N 1
ATOM 1309 C CA . ARG A 1 171 ? -9.046 8.619 -7.881 1.00 86.81 171 ARG A CA 1
ATOM 1310 C C . ARG A 1 171 ? -10.203 8.153 -8.781 1.00 86.81 171 ARG A C 1
ATOM 1312 O O . ARG A 1 171 ? -9.984 7.473 -9.776 1.00 86.81 171 ARG A O 1
ATOM 1319 N N . GLY A 1 172 ? -11.432 8.564 -8.471 1.00 74.50 172 GLY A N 1
ATOM 1320 C CA . GLY A 1 172 ? -12.550 8.497 -9.417 1.00 74.50 172 GLY A CA 1
ATOM 1321 C C . GLY A 1 172 ? -13.286 7.159 -9.504 1.00 74.50 172 GLY A C 1
ATOM 1322 O O . GLY A 1 172 ? -14.201 7.075 -10.317 1.00 74.50 172 GLY A O 1
ATOM 1323 N N . ASN A 1 173 ? -12.908 6.154 -8.699 1.00 67.94 173 ASN A N 1
ATOM 1324 C CA . ASN A 1 173 ? -13.736 5.061 -8.152 1.00 67.94 173 ASN A CA 1
ATOM 1325 C C . ASN A 1 173 ? -12.835 3.893 -7.713 1.00 67.94 173 ASN A C 1
ATOM 1327 O O . ASN A 1 173 ? -12.075 3.332 -8.506 1.00 67.94 173 ASN A O 1
ATOM 1331 N N . PHE A 1 174 ? -12.961 3.471 -6.456 1.00 68.31 174 PHE A N 1
ATOM 1332 C CA . PHE A 1 174 ? -12.295 2.279 -5.938 1.00 68.31 174 PHE A CA 1
ATOM 1333 C C . PHE A 1 174 ? -12.945 1.006 -6.505 1.00 68.31 174 PHE A C 1
ATOM 1335 O O . PHE A 1 174 ? -14.100 0.702 -6.205 1.00 68.31 174 PHE A O 1
ATOM 1342 N N . ILE A 1 175 ? -12.195 0.240 -7.303 1.00 59.81 175 ILE A N 1
ATOM 1343 C CA . ILE A 1 175 ? -12.640 -1.067 -7.823 1.00 59.81 175 ILE A CA 1
ATOM 1344 C C . ILE A 1 175 ? -12.377 -2.200 -6.806 1.00 59.81 175 ILE A C 1
ATOM 1346 O O . ILE A 1 175 ? -12.849 -3.322 -6.943 1.00 59.81 175 ILE A O 1
ATOM 1350 N N . GLY A 1 176 ? -11.780 -1.902 -5.660 1.00 59.59 176 GLY A N 1
ATOM 1351 C CA . GLY A 1 176 ? -10.355 -2.118 -5.540 1.00 59.59 176 GLY A CA 1
ATOM 1352 C C . GLY A 1 176 ? -10.092 -3.485 -4.934 1.00 59.59 176 GLY A C 1
ATOM 1353 O O . GLY A 1 176 ? -11.001 -4.153 -4.451 1.00 59.59 176 GLY A O 1
ATOM 1354 N N . TYR A 1 177 ? -8.846 -3.908 -5.015 1.00 65.50 177 TYR A N 1
ATOM 1355 C CA . TYR A 1 177 ? -8.370 -5.155 -4.442 1.00 65.50 177 TYR A CA 1
ATOM 1356 C C . TYR A 1 177 ? -7.519 -4.797 -3.235 1.00 65.50 177 TYR A C 1
ATOM 1358 O O . TYR A 1 177 ? -6.941 -3.705 -3.191 1.00 65.50 177 TYR A O 1
ATOM 1366 N N . TYR A 1 178 ? -7.439 -5.697 -2.264 1.00 76.81 178 TYR A N 1
ATOM 1367 C CA . TYR A 1 178 ? -6.491 -5.548 -1.175 1.00 76.81 178 TYR A CA 1
ATOM 1368 C C . TYR A 1 178 ? -5.599 -6.774 -1.042 1.00 76.81 178 TYR A C 1
ATOM 1370 O O . TYR A 1 178 ? -6.024 -7.912 -1.264 1.00 76.81 178 TYR A O 1
ATOM 1378 N N . LEU A 1 179 ? -4.341 -6.505 -0.708 1.00 75.25 179 LEU A N 1
ATOM 1379 C CA . LEU A 1 179 ? -3.299 -7.503 -0.520 1.00 75.25 179 LEU A CA 1
ATOM 1380 C C . LEU A 1 179 ? -2.976 -7.566 0.971 1.00 75.25 179 LEU A C 1
ATOM 1382 O O . LEU A 1 179 ? -2.497 -6.586 1.543 1.00 75.25 179 LEU A O 1
ATOM 1386 N N . VAL A 1 180 ? -3.278 -8.715 1.576 1.00 74.38 180 VAL A N 1
ATOM 1387 C CA . VAL A 1 180 ? -2.890 -9.052 2.949 1.00 74.38 180 VAL A CA 1
ATOM 1388 C C . VAL A 1 180 ? -1.535 -9.744 2.900 1.00 74.38 180 VAL A C 1
ATOM 1390 O O . VAL A 1 180 ? -1.387 -10.758 2.212 1.00 74.38 180 VAL A O 1
ATOM 1393 N N . ILE A 1 181 ? -0.558 -9.151 3.578 1.00 65.12 181 ILE A N 1
ATOM 1394 C CA . ILE A 1 181 ? 0.853 -9.550 3.524 1.00 65.12 181 ILE A CA 1
ATOM 1395 C C . ILE A 1 181 ? 1.126 -10.698 4.486 1.00 65.12 181 ILE A C 1
ATOM 1397 O O . ILE A 1 181 ? 0.551 -10.695 5.593 1.00 65.12 181 ILE A O 1
#

Secondary structure (DSSP, 8-state):
--PPP------------------------------BTTEEE-S--PPPPSSTT-HHHHHHHHHHT--HHHHHHHHHTT-S----HHHHHHHHS---EEEESSPPHHHHHHHHHTT--EEEEES-GGG-EEEEEEEEE-SSTT-TT-EEEEE-GGGTT-EEEEEHHHHHHGGG----EEEE-

Sequence (181 aa):
MKGQSVKSSQESRAVAHSTTQGINAVQCYPAVAQFKGGKKTLGIQAPQQAQPNWCWAAACSVIVGQTQQFLANQFVGGRDEQFDPVNVLNTYLKFGSEKNGKIPWDTLVDEVDAGRPVILLFGPKKDAHYILVTGYDGNSNRDKNRKYVISDPDNGGNPQPLTSEELGNYRGNFIGYYLVI